Protein AF-A0A2V5UPM0-F1 (afdb_monomer)

Structure (mmCIF, N/CA/C/O backbone):
data_AF-A0A2V5UPM0-F1
#
_entry.id   AF-A0A2V5UPM0-F1
#
loop_
_atom_site.group_PDB
_atom_site.id
_atom_site.type_symbol
_atom_site.label_atom_id
_atom_site.label_alt_id
_atom_site.label_comp_id
_atom_site.label_asym_id
_atom_site.label_entity_id
_atom_site.label_seq_id
_atom_site.pdbx_PDB_ins_code
_atom_site.Cartn_x
_atom_site.Cartn_y
_atom_site.Cartn_z
_atom_site.occupancy
_atom_site.B_iso_or_equiv
_atom_site.auth_seq_id
_atom_site.auth_comp_id
_atom_site.auth_asym_id
_atom_site.auth_atom_id
_atom_site.pdbx_PDB_model_num
ATOM 1 N N . PHE A 1 1 ? 5.352 4.267 15.007 1.00 84.44 1 PHE A N 1
ATOM 2 C CA . PHE A 1 1 ? 4.162 4.514 15.853 1.00 84.44 1 PHE A CA 1
ATOM 3 C C . PHE A 1 1 ? 4.563 5.233 17.143 1.00 84.44 1 PHE A C 1
ATOM 5 O O . PHE A 1 1 ? 4.271 4.764 18.231 1.00 84.44 1 PHE A O 1
ATOM 12 N N . ASN A 1 2 ? 5.269 6.367 17.028 1.00 91.75 2 ASN A N 1
ATOM 13 C CA . ASN A 1 2 ? 5.890 7.031 18.188 1.00 91.75 2 ASN A CA 1
ATOM 14 C C . ASN A 1 2 ? 4.947 8.032 18.874 1.00 91.75 2 ASN A C 1
ATOM 16 O O . ASN A 1 2 ? 5.102 8.309 20.055 1.00 91.75 2 ASN A O 1
ATOM 20 N N . PHE A 1 3 ? 3.983 8.567 18.121 1.00 95.31 3 PHE A N 1
ATOM 21 C CA . PHE A 1 3 ? 3.023 9.571 18.594 1.00 95.31 3 PHE A CA 1
ATOM 22 C C . PHE A 1 3 ? 1.592 9.039 18.653 1.00 95.31 3 PHE A C 1
ATOM 24 O O . PHE A 1 3 ? 0.809 9.473 19.489 1.00 95.31 3 PHE A O 1
ATOM 31 N N . PHE A 1 4 ? 1.271 8.082 17.782 1.00 96.12 4 PHE A N 1
ATOM 32 C CA . PHE A 1 4 ? -0.014 7.400 17.753 1.00 96.12 4 PHE A CA 1
ATOM 33 C C . PHE A 1 4 ? 0.221 5.889 17.818 1.00 96.12 4 PHE A C 1
ATOM 35 O O . PHE A 1 4 ? 1.073 5.388 17.067 1.00 96.12 4 PHE A O 1
ATOM 42 N N . PRO A 1 5 ? -0.502 5.171 18.692 1.00 95.62 5 PRO A N 1
ATOM 43 C CA . PRO A 1 5 ? -0.454 3.721 18.766 1.00 95.62 5 PRO A CA 1
ATOM 44 C C . PRO A 1 5 ? -1.058 3.099 17.495 1.00 95.62 5 PRO A C 1
ATOM 46 O O . PRO A 1 5 ? -1.800 3.756 16.756 1.00 95.62 5 PRO A O 1
ATOM 49 N N . ARG A 1 6 ? -0.724 1.833 17.212 1.00 92.56 6 ARG A N 1
ATOM 50 C CA . ARG A 1 6 ? -1.132 1.144 15.970 1.00 92.56 6 ARG A CA 1
ATOM 51 C C . ARG A 1 6 ? -2.650 1.102 15.810 1.00 92.56 6 ARG A C 1
ATOM 53 O O . ARG A 1 6 ? -3.155 1.257 14.707 1.00 92.56 6 ARG A O 1
ATOM 60 N N . GLU A 1 7 ? -3.372 0.969 16.912 1.00 95.00 7 GLU A N 1
ATOM 61 C CA . GLU A 1 7 ? -4.830 0.864 16.961 1.00 95.00 7 GLU A CA 1
ATOM 62 C C . GLU A 1 7 ? -5.530 2.177 16.578 1.00 95.00 7 GLU A C 1
ATOM 64 O O . GLU A 1 7 ? -6.717 2.162 16.273 1.00 95.00 7 GLU A O 1
ATOM 69 N N . GLN A 1 8 ? -4.812 3.309 16.571 1.00 96.25 8 GLN A N 1
ATOM 70 C CA . GLN A 1 8 ? -5.323 4.621 16.155 1.00 96.25 8 GLN A CA 1
ATOM 71 C C . GLN A 1 8 ? -4.902 5.010 14.733 1.00 96.25 8 GLN A C 1
ATOM 73 O O . GLN A 1 8 ? -5.203 6.116 14.283 1.00 96.25 8 GLN A O 1
ATOM 78 N N . VAL A 1 9 ? -4.230 4.118 14.000 1.00 96.38 9 VAL A N 1
ATOM 79 C CA . VAL A 1 9 ? -3.791 4.370 12.626 1.00 96.38 9 VAL A CA 1
ATOM 80 C C . VAL A 1 9 ? -4.212 3.209 11.741 1.00 96.38 9 VAL A C 1
ATOM 82 O O . VAL A 1 9 ? -3.683 2.105 11.839 1.00 96.38 9 VAL A O 1
ATOM 85 N N . LYS A 1 10 ? -5.132 3.471 10.814 1.00 96.12 10 LYS A N 1
ATOM 86 C CA . LYS A 1 10 ? -5.494 2.510 9.776 1.00 96.12 10 LYS A CA 1
ATOM 87 C C . LYS A 1 10 ? -4.798 2.870 8.475 1.00 96.12 10 LYS A C 1
ATOM 89 O O . LYS A 1 10 ? -5.069 3.918 7.896 1.00 96.12 10 LYS A O 1
ATOM 94 N N . VAL A 1 11 ? -3.938 1.974 8.009 1.00 96.6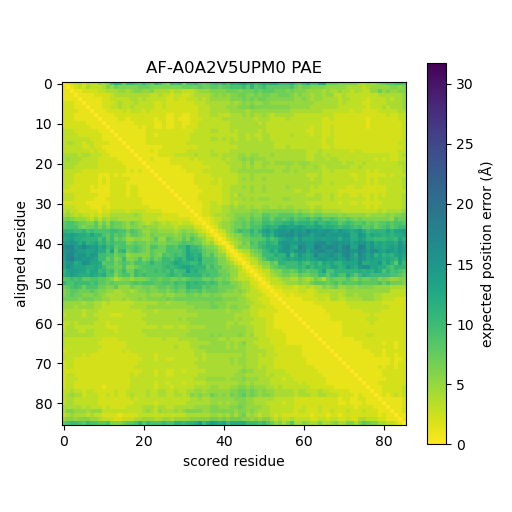9 11 VAL A N 1
ATOM 95 C CA . VAL A 1 11 ? -3.352 2.045 6.670 1.00 96.69 11 VAL A CA 1
ATOM 96 C C . VAL A 1 11 ? -4.146 1.110 5.762 1.00 96.69 11 VAL A C 1
ATOM 98 O O . VAL A 1 11 ? -4.525 0.017 6.180 1.00 96.69 11 VAL A O 1
ATOM 101 N N . VAL A 1 12 ? -4.436 1.552 4.542 1.00 96.00 12 VAL A N 1
ATOM 102 C CA . VAL A 1 12 ? -5.199 0.791 3.548 1.00 96.00 12 VAL A CA 1
ATOM 103 C C . VAL A 1 12 ? -4.379 0.728 2.272 1.00 96.00 12 VAL A C 1
ATOM 105 O O . VAL A 1 12 ? -3.986 1.775 1.754 1.00 96.00 12 VAL A O 1
ATOM 108 N N . LYS A 1 13 ? -4.122 -0.484 1.776 1.00 94.94 13 LYS A N 1
ATOM 109 C CA . LYS A 1 13 ? -3.432 -0.686 0.503 1.00 94.94 13 LYS A CA 1
ATOM 110 C C . LYS A 1 13 ? -4.397 -0.374 -0.641 1.00 94.94 13 LYS A C 1
ATOM 112 O O . LYS A 1 13 ? -5.560 -0.780 -0.618 1.00 94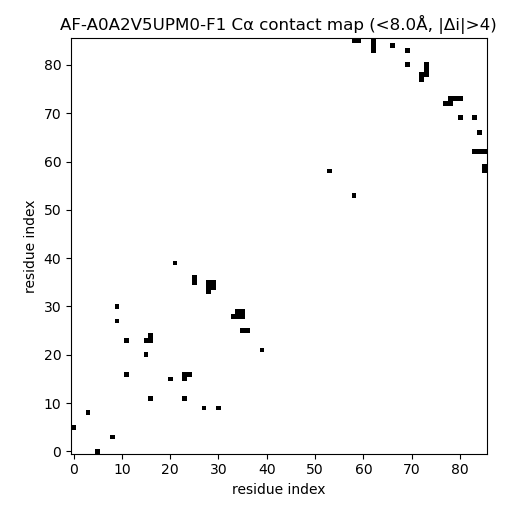.94 13 LYS A O 1
ATOM 117 N N . PHE A 1 14 ? -3.940 0.395 -1.625 1.00 92.38 14 PHE A N 1
ATOM 118 C CA . PHE A 1 14 ? -4.810 0.874 -2.698 1.00 92.38 14 PHE A CA 1
ATOM 119 C C . PHE A 1 14 ? -5.284 -0.263 -3.608 1.00 92.38 14 PHE A C 1
ATOM 121 O O . PHE A 1 14 ? -6.444 -0.288 -4.013 1.00 92.38 14 PHE A O 1
ATOM 128 N N . GLU A 1 15 ? -4.407 -1.221 -3.891 1.00 92.75 15 GLU A N 1
ATOM 129 C CA . GLU A 1 15 ? -4.70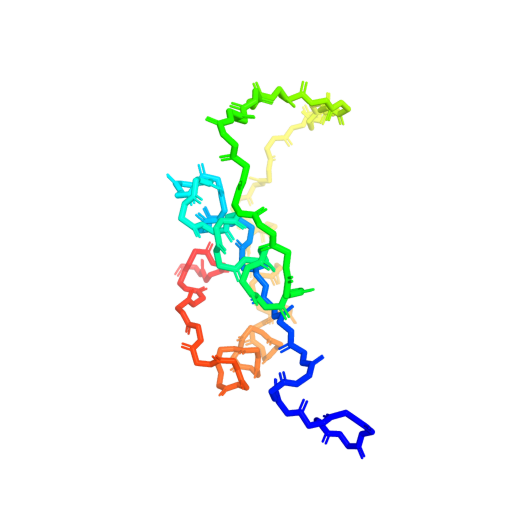2 -2.415 -4.678 1.00 92.75 15 GLU A CA 1
ATOM 130 C C . GLU A 1 15 ? -5.806 -3.250 -4.011 1.00 92.75 15 GLU A C 1
ATOM 132 O O . GLU A 1 15 ? -6.811 -3.553 -4.651 1.00 92.75 15 GLU A O 1
ATOM 137 N N . GLU A 1 16 ? -5.705 -3.488 -2.698 1.00 92.31 16 GLU A N 1
ATOM 138 C CA . GLU A 1 16 ? -6.741 -4.186 -1.923 1.00 92.31 16 GLU A CA 1
ATOM 139 C C . GLU A 1 16 ? -8.081 -3.440 -1.969 1.00 92.31 16 GLU A C 1
ATOM 141 O O . GLU A 1 16 ? -9.126 -4.053 -2.171 1.00 92.31 16 GLU A O 1
ATOM 146 N N . PHE A 1 17 ? -8.061 -2.109 -1.842 1.00 92.25 17 PHE A N 1
ATOM 147 C CA . PHE A 1 17 ? -9.268 -1.291 -1.963 1.00 92.25 17 PHE A CA 1
ATOM 148 C C . PHE A 1 17 ? -9.905 -1.383 -3.354 1.00 92.25 17 PHE A C 1
ATOM 150 O O . PHE A 1 17 ? -11.131 -1.366 -3.468 1.00 92.25 17 PHE A O 1
ATOM 157 N N . LYS A 1 18 ? -9.101 -1.460 -4.420 1.00 89.56 18 LYS A N 1
ATOM 158 C CA . LYS A 1 18 ? -9.615 -1.609 -5.787 1.00 89.56 18 LYS A CA 1
ATOM 159 C C . LYS A 1 18 ? -10.273 -2.967 -6.007 1.00 89.56 18 LYS A C 1
ATOM 161 O O . LYS A 1 18 ? -11.299 -3.023 -6.681 1.00 89.56 18 LYS A O 1
ATOM 166 N N . GLU A 1 19 ? -9.691 -4.028 -5.459 1.00 91.94 19 GLU A N 1
ATOM 167 C CA . GLU A 1 19 ? -10.202 -5.394 -5.602 1.00 91.94 19 GLU A CA 1
ATOM 168 C C . GLU A 1 19 ? -11.398 -5.672 -4.685 1.00 91.94 19 GLU A C 1
ATOM 170 O O . GLU A 1 19 ? -12.376 -6.282 -5.116 1.00 91.94 19 GLU A O 1
ATOM 175 N N . ASN A 1 20 ? -11.363 -5.161 -3.451 1.00 92.25 20 ASN A N 1
ATOM 176 C CA . ASN A 1 20 ? -12.334 -5.450 -2.390 1.00 92.25 20 ASN A CA 1
ATOM 177 C C . ASN A 1 20 ? -12.945 -4.167 -1.779 1.00 92.25 20 ASN A C 1
ATOM 179 O O . ASN A 1 20 ? -12.936 -3.968 -0.559 1.00 92.25 20 ASN A O 1
ATOM 183 N N . PRO A 1 21 ? -13.511 -3.251 -2.592 1.00 90.38 21 PRO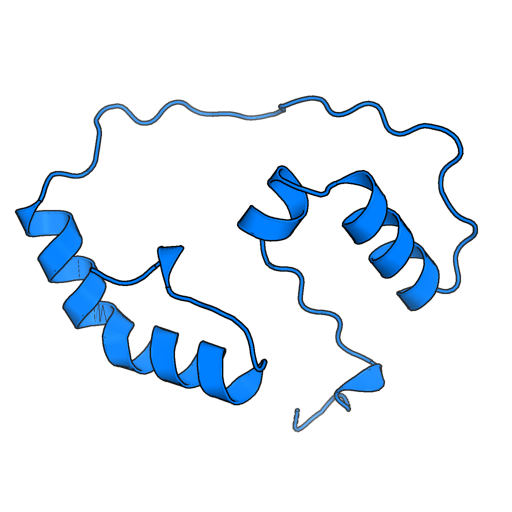 A N 1
ATOM 184 C CA . PRO A 1 21 ? -13.895 -1.916 -2.131 1.00 90.38 21 PRO A CA 1
ATOM 185 C C . PRO A 1 21 ? -14.961 -1.927 -1.034 1.00 90.38 21 PRO A C 1
ATOM 187 O O . PRO A 1 21 ? -14.990 -1.028 -0.194 1.00 90.38 21 PRO A O 1
ATOM 190 N N . ARG A 1 22 ? -15.869 -2.913 -1.019 1.00 90.56 22 ARG A N 1
ATOM 191 C CA . ARG A 1 22 ? -16.944 -2.976 -0.015 1.00 90.56 22 ARG A CA 1
ATOM 192 C C . ARG A 1 22 ? -16.392 -3.362 1.349 1.00 90.56 22 ARG A C 1
ATOM 194 O O . ARG A 1 22 ? -16.718 -2.713 2.340 1.00 90.56 22 ARG A O 1
ATOM 201 N N . GLU A 1 23 ? -15.560 -4.389 1.377 1.00 92.94 23 GLU A N 1
ATOM 202 C CA . GLU A 1 23 ? -14.911 -4.944 2.555 1.00 92.94 23 GLU A CA 1
ATOM 203 C C . GLU A 1 23 ? -13.962 -3.908 3.157 1.00 92.94 23 GLU A C 1
ATOM 205 O O . GLU A 1 23 ? -14.048 -3.594 4.348 1.00 92.94 23 GLU A O 1
ATOM 210 N N . THR A 1 24 ? -13.130 -3.286 2.318 1.00 94.06 24 THR A N 1
ATOM 211 C CA . THR A 1 24 ? -12.215 -2.233 2.750 1.00 94.06 24 THR A CA 1
ATOM 212 C C . THR A 1 24 ? -12.972 -1.024 3.307 1.00 94.06 24 THR A C 1
ATOM 214 O O . THR A 1 24 ? -12.625 -0.534 4.383 1.00 94.06 24 THR A O 1
ATOM 217 N N . LEU A 1 25 ? -14.053 -0.565 2.656 1.00 93.56 25 LEU A N 1
ATOM 218 C CA . LEU A 1 25 ? -14.880 0.528 3.189 1.00 93.5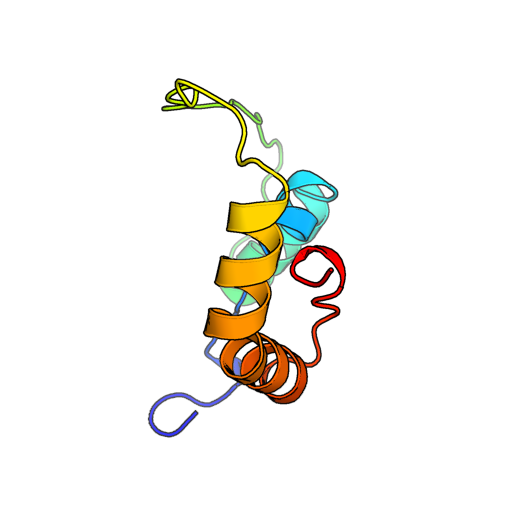6 25 LEU A CA 1
ATOM 219 C C . LEU A 1 25 ? -15.570 0.149 4.495 1.00 93.56 25 LEU A C 1
ATOM 221 O O . LEU A 1 25 ? -15.567 0.950 5.424 1.00 93.56 25 LEU A O 1
ATOM 225 N N . ALA A 1 26 ? -16.133 -1.053 4.604 1.00 93.62 26 ALA A N 1
ATOM 226 C CA . ALA A 1 26 ? -16.729 -1.518 5.852 1.00 93.62 26 ALA A CA 1
ATOM 227 C C . ALA A 1 26 ? -15.698 -1.506 6.993 1.00 93.62 26 ALA A C 1
ATOM 229 O O . ALA A 1 26 ? -15.987 -1.013 8.084 1.00 93.62 26 ALA A O 1
ATOM 230 N N . SER A 1 27 ? -14.472 -1.956 6.713 1.00 95.25 27 SER A N 1
ATOM 231 C CA . SER A 1 27 ? -13.353 -1.931 7.657 1.00 95.25 27 SER A CA 1
ATOM 232 C C . SER A 1 27 ? -12.957 -0.504 8.064 1.00 95.25 27 SER A C 1
ATOM 234 O O . SER A 1 27 ? -12.716 -0.242 9.243 1.00 95.25 27 SER A O 1
ATOM 236 N N . ILE A 1 28 ? -12.920 0.446 7.120 1.00 95.69 28 ILE A N 1
ATOM 237 C CA . ILE A 1 28 ? -12.661 1.870 7.402 1.00 95.69 28 ILE A CA 1
ATOM 238 C C . ILE A 1 28 ? -13.770 2.458 8.280 1.00 95.69 28 ILE A C 1
ATOM 240 O O . ILE A 1 28 ? -13.485 3.110 9.280 1.00 95.69 28 ILE A O 1
ATOM 244 N N . PHE A 1 29 ? -15.036 2.210 7.944 1.00 95.75 29 PHE A N 1
ATOM 245 C CA . PHE A 1 29 ? -16.169 2.734 8.705 1.00 95.75 29 PHE A CA 1
ATOM 246 C C . PHE A 1 29 ? -16.204 2.172 10.125 1.00 95.75 29 PHE A C 1
ATOM 248 O O . PHE A 1 29 ? -16.414 2.933 11.067 1.00 95.75 29 PHE A O 1
ATOM 255 N N . SER A 1 30 ? -15.924 0.877 10.287 1.00 95.94 30 SER A N 1
ATOM 256 C CA . SER A 1 30 ? -15.789 0.252 11.603 1.00 95.94 30 SER A CA 1
ATOM 257 C C . SER A 1 30 ? -14.669 0.893 12.423 1.00 95.94 30 SER A C 1
ATOM 259 O O . SER A 1 30 ? -14.870 1.179 13.598 1.00 95.94 30 SER A O 1
ATOM 261 N N . PHE A 1 31 ? -13.511 1.152 11.810 1.00 97.19 31 PHE A N 1
ATOM 262 C CA . PHE A 1 31 ? -12.387 1.822 12.468 1.00 97.19 31 PHE A CA 1
ATOM 263 C C . PHE A 1 31 ? -12.730 3.253 12.910 1.00 97.19 31 PHE A C 1
ATOM 265 O O . PHE A 1 31 ? -12.350 3.672 13.997 1.00 97.19 31 PHE A O 1
ATOM 272 N N . LEU A 1 32 ? -13.508 3.983 12.106 1.00 96.69 32 LEU A N 1
ATOM 273 C CA . LEU A 1 32 ? -13.993 5.329 12.431 1.00 96.69 32 LEU A CA 1
ATOM 274 C C . LEU A 1 32 ? -15.193 5.341 13.401 1.00 96.69 32 LEU A C 1
ATOM 276 O O . LEU A 1 32 ? -15.712 6.413 13.707 1.00 96.69 32 LEU A O 1
ATOM 280 N N . GLY A 1 33 ? -15.695 4.180 13.839 1.00 96.25 33 GLY A N 1
ATOM 281 C CA . GLY A 1 33 ? -16.892 4.087 14.685 1.00 96.25 33 GLY A CA 1
ATOM 282 C C . GLY A 1 33 ? -18.190 4.511 13.983 1.00 96.25 33 GLY A C 1
ATOM 283 O O . GLY A 1 33 ? -19.163 4.894 14.632 1.00 96.25 33 GLY A O 1
ATOM 284 N N . CYS A 1 34 ? -18.218 4.469 12.651 1.00 95.12 34 CYS A N 1
ATOM 285 C CA . CYS A 1 34 ? -19.352 4.875 11.828 1.00 95.12 34 CYS A CA 1
ATOM 286 C C . CYS A 1 34 ? -20.211 3.674 11.401 1.00 95.12 34 CYS A C 1
ATOM 288 O O . CYS A 1 34 ? -19.729 2.555 11.233 1.00 95.12 34 CYS A O 1
ATOM 290 N N . LYS A 1 35 ? -21.508 3.912 11.160 1.00 91.81 35 LYS A N 1
ATOM 291 C CA . LYS A 1 35 ? -22.410 2.884 10.613 1.00 91.81 35 LYS A CA 1
ATOM 292 C C . LYS A 1 35 ? -22.012 2.539 9.172 1.00 91.81 35 LYS A C 1
ATOM 294 O O . LYS A 1 35 ? -21.725 3.464 8.413 1.00 91.81 35 LYS A O 1
ATOM 299 N N . PRO A 1 36 ? -22.064 1.261 8.759 1.00 86.75 36 PRO A N 1
ATOM 300 C CA . PRO A 1 36 ? -21.684 0.863 7.409 1.00 86.75 36 PRO A CA 1
ATOM 301 C C . PRO A 1 36 ? -22.559 1.546 6.349 1.00 86.75 36 PRO A C 1
ATOM 303 O O . PRO A 1 36 ? -23.756 1.784 6.552 1.00 86.75 36 PRO A O 1
ATOM 306 N N . LEU A 1 37 ? -21.961 1.844 5.194 1.00 85.31 37 LEU A N 1
ATOM 307 C CA . LEU A 1 37 ? -22.684 2.414 4.061 1.00 85.31 37 LEU A CA 1
ATOM 308 C C . LEU A 1 37 ? -23.648 1.383 3.471 1.00 85.31 37 LEU A C 1
ATOM 310 O O . LEU A 1 37 ? -23.261 0.266 3.141 1.00 85.31 37 LEU A O 1
ATOM 314 N N . ARG A 1 38 ? -24.908 1.786 3.276 1.00 81.94 38 ARG A N 1
ATOM 315 C CA . ARG A 1 38 ? -25.937 0.933 2.653 1.00 81.94 38 ARG A CA 1
ATOM 316 C C . ARG A 1 38 ? -25.695 0.707 1.161 1.00 81.94 38 ARG A C 1
ATOM 318 O O . ARG A 1 38 ? -26.057 -0.332 0.627 1.00 81.94 38 ARG A O 1
ATOM 325 N N . SER A 1 39 ? -25.113 1.693 0.483 1.00 82.06 39 SER A N 1
ATOM 326 C CA . SER A 1 39 ? -24.770 1.608 -0.933 1.00 82.06 39 SER A CA 1
ATOM 327 C C . SER A 1 39 ? -23.561 2.478 -1.227 1.00 82.06 39 SER A C 1
ATOM 329 O O . SER A 1 39 ? -23.548 3.656 -0.865 1.00 82.06 39 SER A O 1
ATOM 331 N N . VAL A 1 40 ? -22.591 1.924 -1.943 1.00 77.81 40 VAL A N 1
ATOM 332 C CA . VAL A 1 40 ? -21.428 2.654 -2.443 1.00 77.81 40 VAL A CA 1
ATOM 333 C C . VAL A 1 40 ? -21.528 2.676 -3.959 1.00 77.81 40 VAL A C 1
ATOM 335 O O . VAL A 1 40 ? -21.596 1.626 -4.596 1.00 77.81 40 VAL A O 1
ATOM 338 N N . ARG A 1 41 ? -21.558 3.872 -4.550 1.00 77.50 41 ARG A N 1
ATOM 339 C CA . ARG A 1 41 ? -21.369 4.023 -5.994 1.00 77.50 41 ARG A CA 1
ATOM 340 C C . ARG A 1 41 ? -19.883 4.224 -6.238 1.00 77.50 41 ARG A C 1
ATOM 342 O O . ARG A 1 41 ? -19.381 5.313 -5.982 1.00 77.50 41 ARG A O 1
ATOM 349 N N . SER A 1 42 ? -19.208 3.188 -6.726 1.00 74.62 42 SER A N 1
ATOM 350 C CA . SER A 1 42 ? -17.858 3.360 -7.255 1.00 74.62 42 SER A CA 1
ATOM 351 C C . SER A 1 42 ? -17.946 4.213 -8.515 1.00 74.62 42 SER A C 1
ATOM 353 O O . SER A 1 42 ? -18.733 3.926 -9.421 1.00 74.62 42 SER A O 1
ATOM 355 N N . LYS A 1 43 ? -17.204 5.314 -8.532 1.00 76.81 43 LYS A N 1
ATOM 356 C CA . LYS A 1 43 ? -17.001 6.113 -9.728 1.00 76.81 43 LYS A CA 1
ATOM 357 C C . LYS A 1 43 ? -15.555 6.530 -9.758 1.00 76.81 43 LYS A C 1
ATOM 359 O O . LYS A 1 43 ? -15.112 7.276 -8.888 1.00 76.81 43 LYS A O 1
ATOM 364 N N . ASP A 1 44 ? -14.894 6.137 -10.824 1.00 76.06 44 ASP A N 1
ATOM 365 C CA . ASP A 1 44 ? -13.622 6.715 -11.179 1.00 76.06 44 ASP A CA 1
ATOM 366 C C . ASP A 1 44 ? -13.811 8.216 -11.442 1.00 76.06 44 ASP A C 1
ATOM 368 O O . ASP A 1 44 ? -14.740 8.674 -12.130 1.00 76.06 44 ASP A O 1
ATOM 372 N N . ARG A 1 45 ? -12.977 9.008 -10.776 1.00 78.31 45 ARG A N 1
ATOM 373 C CA . ARG A 1 45 ? -12.981 10.469 -10.806 1.00 78.31 45 ARG A CA 1
ATOM 374 C C . ARG A 1 45 ? -11.538 10.930 -10.891 1.00 78.31 45 ARG A C 1
ATOM 376 O O . ARG A 1 45 ? -10.681 10.347 -10.241 1.00 78.31 45 ARG A O 1
ATOM 383 N N . ASN A 1 46 ? -11.294 11.981 -11.672 1.00 77.94 46 ASN A N 1
ATOM 384 C CA . ASN A 1 46 ? -9.970 12.587 -11.835 1.00 77.94 46 ASN A CA 1
ATOM 385 C C . ASN A 1 46 ? -8.886 11.597 -12.307 1.00 77.94 46 ASN A C 1
ATOM 387 O O . ASN A 1 46 ? -7.725 11.732 -11.931 1.00 77.94 46 ASN A O 1
ATOM 391 N N . ILE A 1 47 ? -9.255 10.612 -13.137 1.00 81.50 47 ILE A N 1
ATOM 392 C CA . ILE A 1 47 ? -8.269 9.772 -13.824 1.00 81.50 47 ILE A CA 1
ATOM 393 C C . ILE A 1 47 ? -7.642 10.612 -14.932 1.00 81.50 47 ILE A C 1
ATOM 395 O O . ILE A 1 47 ? -8.278 10.881 -15.951 1.00 81.50 47 ILE A O 1
ATOM 399 N N . VAL A 1 48 ? -6.396 11.020 -14.716 1.00 82.75 48 VAL A N 1
ATOM 400 C CA . VAL A 1 48 ? -5.540 11.552 -15.773 1.00 82.75 48 VAL A CA 1
ATOM 401 C C . VAL A 1 48 ? -4.806 10.357 -16.381 1.00 82.75 48 VAL A C 1
ATOM 403 O O . VAL A 1 48 ? -4.073 9.682 -15.656 1.00 82.75 48 VAL A O 1
ATOM 406 N N . PRO A 1 49 ? -5.026 10.031 -17.666 1.00 85.69 49 PRO A N 1
ATOM 407 C CA . PRO A 1 49 ? -4.300 8.944 -18.301 1.00 85.69 49 PRO A CA 1
ATOM 408 C C . PRO A 1 49 ? -2.812 9.297 -18.377 1.00 85.69 49 PRO A C 1
ATOM 410 O O . PRO A 1 49 ? -2.450 10.429 -18.695 1.00 85.69 49 PRO A O 1
ATOM 413 N N . TYR A 1 50 ? -1.952 8.320 -18.098 1.00 88.00 50 TYR A N 1
ATOM 414 C CA . TYR A 1 50 ? -0.522 8.465 -18.347 1.00 88.00 50 TYR A CA 1
ATOM 415 C C . TYR A 1 50 ? -0.264 8.543 -19.854 1.00 88.00 50 TYR A C 1
ATOM 417 O O . TYR A 1 50 ? -0.867 7.799 -20.627 1.00 88.00 50 TYR A O 1
ATOM 425 N N . GLU A 1 51 ? 0.656 9.416 -20.267 1.00 91.56 51 GLU A N 1
ATOM 426 C CA . GLU A 1 51 ? 1.018 9.588 -21.682 1.00 91.56 51 GLU A CA 1
ATOM 427 C C . GLU A 1 51 ? 1.645 8.322 -22.283 1.00 91.56 51 GLU A C 1
ATOM 429 O O . GLU A 1 51 ? 1.466 8.032 -23.464 1.00 91.56 51 GLU A O 1
ATOM 434 N N . ARG A 1 52 ? 2.364 7.548 -21.460 1.00 95.00 52 ARG A N 1
ATOM 435 C CA . ARG A 1 52 ? 2.943 6.255 -21.829 1.00 95.00 52 ARG A CA 1
ATOM 436 C C . ARG A 1 52 ? 3.034 5.317 -20.632 1.00 95.00 52 ARG A C 1
ATOM 438 O O . ARG A 1 52 ? 3.077 5.760 -19.485 1.00 95.00 52 ARG A O 1
ATOM 445 N N . ALA A 1 53 ? 3.136 4.023 -20.916 1.00 92.12 53 ALA A N 1
ATOM 446 C CA . ALA A 1 53 ? 3.525 3.038 -19.918 1.00 92.12 53 ALA A CA 1
ATOM 447 C C . ALA A 1 53 ? 5.002 3.212 -19.512 1.00 92.12 53 ALA A C 1
ATOM 449 O O . ALA A 1 53 ? 5.840 3.662 -20.304 1.00 92.12 53 ALA A O 1
ATOM 450 N N . MET A 1 54 ? 5.306 2.832 -18.272 1.00 93.81 54 MET A N 1
ATOM 451 C CA . MET A 1 54 ? 6.676 2.672 -17.785 1.00 93.81 54 MET A CA 1
ATOM 452 C C . MET A 1 54 ? 7.356 1.543 -18.566 1.00 93.81 54 MET A C 1
ATOM 454 O O . MET A 1 54 ? 6.752 0.485 -18.757 1.00 93.81 54 MET A O 1
ATOM 458 N N . ASN A 1 55 ? 8.583 1.766 -19.035 1.00 95.94 55 ASN A N 1
ATOM 459 C CA . ASN A 1 55 ? 9.360 0.706 -19.677 1.00 95.94 55 ASN A CA 1
ATOM 460 C C . ASN A 1 55 ? 10.031 -0.206 -18.630 1.00 95.94 55 ASN A C 1
ATOM 462 O O . ASN A 1 55 ? 9.971 0.038 -17.422 1.00 95.94 55 ASN A O 1
ATOM 466 N N . TRP A 1 56 ? 10.637 -1.297 -19.094 1.00 95.81 56 TRP A N 1
ATOM 467 C CA . TRP A 1 56 ? 11.227 -2.297 -18.207 1.00 95.81 56 TRP A CA 1
ATOM 468 C C . TRP A 1 56 ? 12.448 -1.760 -17.451 1.00 95.81 56 TRP A C 1
ATOM 470 O O . TRP A 1 56 ? 12.593 -2.005 -16.256 1.00 95.81 56 TRP A O 1
ATOM 480 N N . GLU A 1 57 ? 13.300 -0.983 -18.115 1.00 97.19 57 GLU A N 1
ATOM 481 C CA . GLU A 1 57 ? 14.499 -0.389 -17.528 1.00 97.19 57 GLU A CA 1
ATOM 482 C C . GLU A 1 57 ? 14.146 0.584 -16.395 1.00 97.19 57 GLU A C 1
ATOM 484 O O . GLU A 1 57 ? 14.756 0.552 -15.326 1.00 97.19 57 GLU A O 1
ATOM 489 N N . GLU A 1 58 ? 13.111 1.400 -16.595 1.00 96.50 58 GLU A N 1
ATOM 490 C CA . GLU A 1 58 ? 12.531 2.286 -15.585 1.00 96.50 58 GLU A CA 1
ATOM 491 C C . GLU A 1 58 ? 11.956 1.492 -14.417 1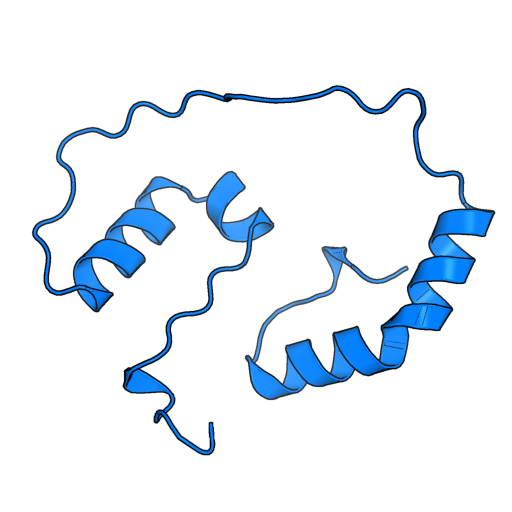.00 96.50 58 GLU A C 1
ATOM 493 O O . GLU A 1 58 ? 12.176 1.859 -13.262 1.00 96.50 58 GLU A O 1
ATOM 498 N N . ARG A 1 59 ? 11.259 0.383 -14.694 1.00 95.38 59 ARG A N 1
ATOM 499 C CA . ARG A 1 59 ? 10.694 -0.478 -13.652 1.00 95.38 59 ARG A CA 1
ATOM 500 C C . ARG A 1 59 ? 11.783 -1.087 -12.776 1.00 95.38 59 ARG A C 1
ATOM 502 O O . ARG A 1 59 ? 11.651 -1.057 -11.553 1.00 95.38 59 ARG A O 1
ATOM 509 N N . VAL A 1 60 ? 12.853 -1.595 -13.388 1.00 97.50 60 VAL A N 1
ATOM 510 C CA . VAL A 1 60 ? 14.018 -2.148 -12.683 1.00 97.50 60 VAL A CA 1
ATOM 511 C C . VAL A 1 60 ? 14.732 -1.067 -11.879 1.00 97.50 60 VAL A C 1
ATOM 513 O O . VAL A 1 60 ? 15.043 -1.282 -10.708 1.00 97.50 60 VAL A O 1
ATOM 516 N N . PHE A 1 61 ? 14.955 0.108 -12.470 1.00 97.75 61 PHE A N 1
ATOM 517 C CA . PHE A 1 61 ? 15.571 1.238 -11.780 1.00 97.75 61 PHE A CA 1
ATOM 518 C C . PHE A 1 61 ? 14.772 1.648 -10.536 1.00 97.75 61 PHE A C 1
ATOM 520 O O . PHE A 1 61 ? 15.336 1.732 -9.447 1.00 97.75 61 PHE A O 1
ATOM 527 N N . LEU A 1 62 ? 13.459 1.850 -10.679 1.00 96.44 62 LEU A N 1
ATOM 528 C CA . LEU A 1 62 ? 12.588 2.259 -9.577 1.00 96.44 62 LEU A CA 1
ATOM 529 C C . LEU A 1 62 ? 12.453 1.171 -8.513 1.00 96.44 62 LEU A C 1
ATOM 531 O O . LEU A 1 62 ? 12.440 1.492 -7.329 1.00 96.44 62 LEU A O 1
ATOM 535 N N . PHE A 1 63 ? 12.387 -0.104 -8.907 1.00 96.12 63 PHE A N 1
ATOM 536 C CA . PHE A 1 63 ? 12.401 -1.194 -7.936 1.00 96.12 63 PHE A CA 1
ATOM 537 C C . PHE A 1 63 ? 13.673 -1.163 -7.092 1.00 96.12 63 PHE A C 1
ATOM 539 O O . PHE A 1 63 ? 13.578 -1.179 -5.872 1.00 96.12 63 PHE A O 1
ATOM 546 N N . ASN A 1 64 ? 14.848 -1.064 -7.719 1.00 97.38 64 ASN A N 1
ATOM 547 C CA . ASN A 1 64 ? 16.110 -1.003 -6.983 1.00 97.38 64 ASN A CA 1
ATOM 548 C C . ASN A 1 64 ? 16.189 0.238 -6.085 1.00 97.38 64 ASN A C 1
ATOM 550 O O . ASN A 1 64 ? 16.711 0.152 -4.978 1.00 97.38 64 ASN A O 1
ATOM 554 N N . LEU A 1 65 ? 15.646 1.371 -6.545 1.00 98.12 65 LEU A N 1
ATOM 555 C CA . LEU A 1 65 ? 15.592 2.611 -5.774 1.00 98.12 65 LEU A CA 1
ATOM 556 C C . LEU A 1 65 ? 14.723 2.480 -4.514 1.00 98.12 65 LEU A C 1
ATOM 558 O O . LEU A 1 65 ? 15.116 2.978 -3.467 1.00 98.12 65 LEU A O 1
ATOM 562 N N . PHE A 1 66 ? 13.572 1.809 -4.609 1.00 97.88 66 PHE A N 1
ATOM 563 C CA . PHE A 1 66 ? 12.602 1.679 -3.512 1.00 97.88 66 PHE A CA 1
ATOM 564 C C . PHE A 1 66 ? 12.654 0.330 -2.784 1.00 97.88 66 PHE A C 1
ATOM 566 O O . PHE A 1 66 ? 11.814 0.074 -1.924 1.00 97.88 66 PHE A O 1
ATOM 573 N N . ALA A 1 67 ? 13.598 -0.557 -3.107 1.00 97.44 67 ALA A N 1
ATOM 574 C CA . ALA A 1 67 ? 13.629 -1.918 -2.569 1.00 97.44 67 ALA A CA 1
ATOM 575 C C . ALA A 1 67 ? 13.668 -1.937 -1.032 1.00 97.44 67 ALA A C 1
ATOM 577 O O . ALA A 1 67 ? 12.940 -2.708 -0.403 1.00 97.44 67 ALA A O 1
ATOM 578 N N . GLU A 1 68 ? 14.478 -1.060 -0.432 1.00 98.12 68 GLU A N 1
ATOM 579 C CA . GLU A 1 68 ? 14.575 -0.920 1.023 1.00 98.12 68 GLU A CA 1
ATOM 580 C C . GLU A 1 68 ? 13.273 -0.372 1.624 1.00 98.12 68 GLU A C 1
ATOM 582 O O . GLU A 1 68 ? 12.757 -0.927 2.593 1.00 98.12 68 GLU A O 1
ATOM 587 N N . ASP A 1 69 ? 12.689 0.665 1.019 1.00 98.12 69 ASP A N 1
ATOM 588 C CA . ASP A 1 69 ? 11.423 1.247 1.473 1.00 98.12 69 ASP A CA 1
ATOM 589 C C . ASP A 1 69 ? 10.272 0.236 1.409 1.00 98.12 69 ASP A C 1
ATOM 591 O O . ASP A 1 69 ? 9.486 0.123 2.351 1.00 98.12 69 ASP A O 1
ATOM 595 N N . ILE A 1 70 ? 10.192 -0.544 0.326 1.00 97.44 70 ILE A N 1
ATOM 596 C CA . ILE A 1 70 ? 9.191 -1.602 0.149 1.00 97.44 70 ILE A CA 1
ATOM 597 C C . ILE A 1 70 ? 9.344 -2.654 1.250 1.00 97.44 70 ILE A C 1
ATOM 599 O O . ILE A 1 70 ? 8.346 -3.022 1.872 1.00 97.44 70 ILE A O 1
ATOM 603 N N . ALA A 1 71 ? 10.572 -3.103 1.530 1.00 97.25 71 ALA A N 1
ATOM 604 C CA . ALA A 1 71 ? 10.844 -4.064 2.597 1.00 97.25 71 ALA A CA 1
ATOM 605 C C . ALA A 1 71 ? 10.482 -3.501 3.984 1.00 97.25 71 ALA A C 1
ATOM 607 O O . ALA A 1 71 ? 9.852 -4.188 4.791 1.00 97.25 71 ALA A O 1
ATOM 608 N N . ASN A 1 72 ? 10.804 -2.231 4.243 1.00 97.44 72 ASN A N 1
ATOM 609 C CA . ASN A 1 72 ? 10.465 -1.552 5.492 1.00 97.44 72 ASN A CA 1
ATOM 610 C C . ASN A 1 72 ? 8.947 -1.442 5.690 1.00 97.44 72 ASN A C 1
ATOM 612 O O . ASN A 1 72 ? 8.447 -1.702 6.786 1.00 97.44 72 ASN A O 1
ATOM 616 N N . VAL A 1 73 ? 8.194 -1.086 4.644 1.00 96.38 73 VAL A N 1
ATOM 617 C CA . VAL A 1 73 ? 6.724 -1.020 4.688 1.00 96.38 73 VAL A CA 1
ATOM 618 C C . VAL A 1 73 ? 6.121 -2.408 4.895 1.00 96.38 73 VAL A C 1
ATOM 620 O O . VAL A 1 73 ? 5.246 -2.566 5.748 1.00 96.38 73 VAL A O 1
ATOM 62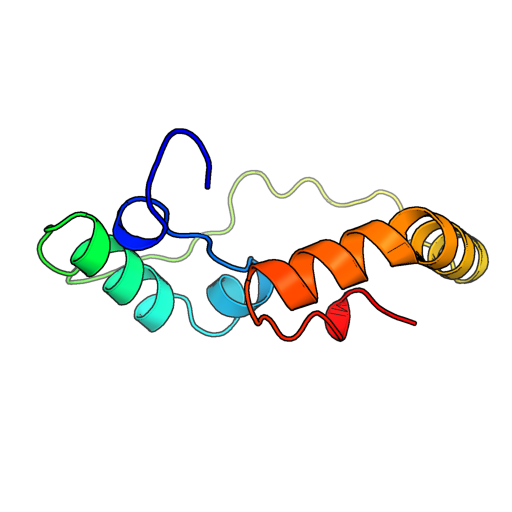3 N N . GLU A 1 74 ? 6.615 -3.408 4.164 1.00 96.81 74 GLU A N 1
ATOM 624 C CA . GLU A 1 74 ? 6.184 -4.803 4.265 1.00 96.81 74 GLU A CA 1
ATOM 625 C C . GLU A 1 74 ? 6.356 -5.333 5.693 1.00 96.81 74 GLU A C 1
ATOM 627 O O . GLU A 1 74 ? 5.395 -5.801 6.303 1.00 96.81 74 GLU A O 1
ATOM 632 N N . GLN A 1 75 ? 7.536 -5.147 6.288 1.00 96.56 75 GLN A N 1
ATOM 633 C CA . GLN A 1 75 ? 7.801 -5.534 7.673 1.00 96.56 75 GLN A CA 1
ATOM 634 C C . GLN A 1 75 ? 6.971 -4.719 8.675 1.00 96.56 75 GLN A C 1
ATOM 636 O O . GLN A 1 75 ? 6.443 -5.263 9.647 1.00 96.56 75 GLN A O 1
ATOM 641 N N . MET A 1 76 ? 6.860 -3.402 8.479 1.00 95.38 76 MET A N 1
ATOM 642 C CA . MET A 1 76 ? 6.173 -2.520 9.422 1.00 95.38 76 MET A CA 1
ATOM 643 C C . MET A 1 76 ? 4.667 -2.795 9.470 1.00 95.38 76 MET A C 1
ATOM 645 O O . MET A 1 76 ? 4.072 -2.751 10.554 1.00 95.38 76 MET A O 1
ATOM 649 N N . LEU A 1 77 ? 4.041 -3.040 8.322 1.00 94.69 77 LEU A N 1
ATOM 650 C CA . LEU A 1 77 ? 2.592 -3.195 8.201 1.00 94.69 77 LEU A CA 1
ATOM 651 C C . LEU A 1 77 ? 2.145 -4.659 8.124 1.00 94.69 77 LEU A C 1
ATOM 653 O O . LEU A 1 77 ? 0.960 -4.919 8.321 1.00 94.69 77 LEU A O 1
ATOM 657 N N . GLY A 1 78 ? 3.064 -5.600 7.881 1.00 94.44 78 GLY A N 1
ATOM 658 C CA . GLY A 1 78 ? 2.736 -7.007 7.637 1.00 94.44 78 GLY A CA 1
ATOM 659 C C . GLY A 1 78 ? 1.952 -7.209 6.339 1.00 94.44 78 GLY A C 1
ATOM 660 O O . GLY A 1 78 ? 1.136 -8.123 6.253 1.00 94.44 78 GLY A O 1
ATOM 661 N N . TRP A 1 79 ? 2.120 -6.304 5.374 1.00 94.94 79 TRP A N 1
ATOM 662 C CA . TRP A 1 79 ? 1.462 -6.378 4.072 1.00 94.94 79 TRP A C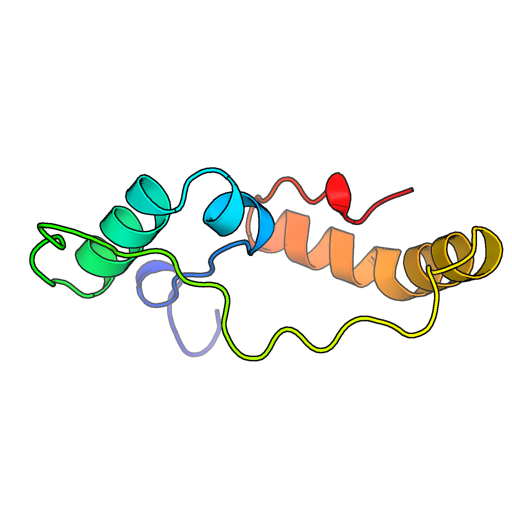A 1
ATOM 663 C C . TRP A 1 79 ? 2.127 -7.416 3.176 1.00 94.94 79 TRP A C 1
ATOM 665 O O . TRP A 1 79 ? 3.268 -7.789 3.401 1.00 94.94 79 TRP A O 1
ATOM 675 N N . ASP A 1 80 ? 1.423 -7.847 2.135 1.00 94.75 80 ASP A N 1
ATOM 676 C CA . ASP A 1 80 ? 2.071 -8.423 0.961 1.00 94.75 80 ASP A CA 1
ATOM 677 C C . ASP A 1 80 ? 2.340 -7.288 -0.032 1.00 94.75 80 ASP A C 1
ATOM 679 O O . ASP A 1 80 ? 1.404 -6.683 -0.567 1.00 94.75 80 ASP A O 1
ATOM 683 N N . CYS A 1 81 ? 3.612 -6.954 -0.248 1.00 96.12 81 CYS A N 1
ATOM 684 C CA . CYS A 1 81 ? 4.023 -5.898 -1.173 1.00 96.12 81 CYS A CA 1
ATOM 685 C C . CYS A 1 81 ? 4.514 -6.450 -2.523 1.00 96.12 81 CYS A C 1
ATOM 687 O O . CYS A 1 81 ? 5.193 -5.731 -3.258 1.00 96.12 81 CYS A O 1
ATOM 689 N N . SER A 1 82 ? 4.200 -7.706 -2.867 1.00 94.06 82 SER A N 1
ATOM 690 C CA . SER A 1 82 ? 4.697 -8.364 -4.088 1.00 94.06 82 SER A CA 1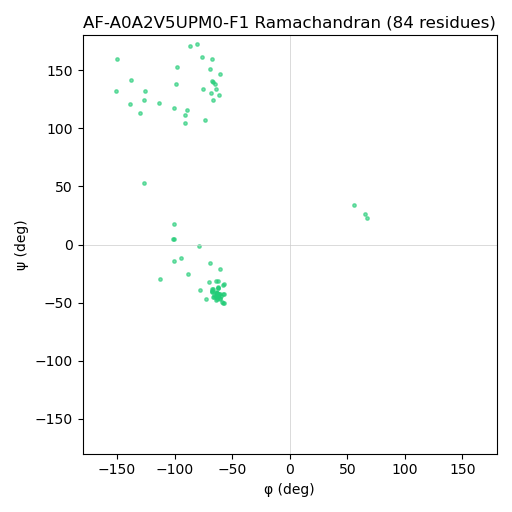
ATOM 691 C C . SER A 1 82 ? 4.352 -7.613 -5.376 1.00 94.06 82 SER A C 1
ATOM 693 O O . SER A 1 82 ? 5.194 -7.534 -6.265 1.00 94.06 82 SER A O 1
ATOM 695 N N . ASP A 1 83 ? 3.196 -6.947 -5.442 1.00 92.62 83 ASP A N 1
ATOM 696 C CA . ASP A 1 83 ? 2.784 -6.136 -6.605 1.00 92.62 83 ASP A CA 1
ATOM 697 C C . ASP A 1 83 ? 3.745 -4.976 -6.921 1.00 92.62 83 ASP A C 1
ATOM 699 O O . ASP A 1 83 ? 3.766 -4.442 -8.032 1.00 92.62 83 ASP A O 1
ATOM 703 N N . TRP A 1 84 ? 4.540 -4.552 -5.935 1.00 94.50 84 TRP A N 1
ATOM 704 C CA . TRP A 1 84 ? 5.501 -3.460 -6.073 1.00 94.50 84 TRP A CA 1
ATOM 705 C C . TRP A 1 84 ? 6.909 -3.955 -6.419 1.00 94.50 84 TRP A C 1
ATOM 707 O O . TRP A 1 84 ? 7.750 -3.156 -6.849 1.00 94.50 84 TRP A O 1
ATOM 717 N N . LYS A 1 85 ? 7.161 -5.263 -6.321 1.00 92.12 85 LYS A N 1
ATOM 718 C CA . LYS A 1 85 ? 8.455 -5.899 -6.600 1.00 92.12 85 LYS A CA 1
ATOM 719 C C . LYS A 1 85 ? 8.610 -6.244 -8.093 1.00 92.12 85 LYS A C 1
ATOM 721 O O . LYS A 1 85 ? 7.674 -6.041 -8.869 1.00 92.12 85 LYS A O 1
ATOM 726 N N . LEU A 1 86 ? 9.820 -6.647 -8.496 1.00 87.12 86 LEU A N 1
ATOM 727 C CA . LEU A 1 86 ? 10.098 -7.191 -9.836 1.00 87.12 86 LEU A CA 1
ATOM 728 C C . LEU A 1 86 ? 9.632 -8.639 -9.969 1.00 87.12 86 LEU A C 1
ATOM 730 O O . LEU A 1 86 ? 9.766 -9.383 -8.971 1.00 87.12 86 LEU A O 1
#

Secondary structure (DSSP, 8-state):
--SS-GGG-----HHHHHHSHHHHHHHHHHHTTPPPPS-------S-PPPSSPPPHHHHHHHHHHHHHHHHHHHHHHT---GGG--

Solvent-accessible surface area (backbone atoms only — not comparable to full-atom values): 5740 Å² total; per-residue (Å²): 113,91,90,50,56,69,93,78,55,87,85,79,60,66,68,57,37,71,76,38,48,67,61,47,48,43,52,52,26,55,74,72,74,42,80,67,78,92,74,82,83,87,70,94,70,90,81,74,80,71,95,65,82,84,53,70,69,58,50,53,52,51,34,68,72,40,47,66,59,52,50,51,50,24,67,74,69,69,53,88,57,67,92,70,52,133

Sequence (86 aa):
FNFFPREQVKVVKFEEFKENPRETLASIFSFLGCKPLRSVRSKDRNIVPYERAMNWEERVFLFNLFAEDIANVEQMLGWDCSDWKL

Radius of gyration: 16.56 Å; Cα contacts (8 Å, |Δi|>4): 32; chains: 1; bounding box: 42×21×41 Å

Foldseek 3Di:
DVPDDPLLDDDDDVVCCVVPVQVSQQVVCVSVVHDRDPDDDDDDDPDDDDPDDDDPVNLVVVCVVCVVVLVVCCVVVVDDSVVSHD

Mean predicted aligned error: 4.36 Å

pLDDT: mean 92.32, std 6.01, range [74.62, 98.12]